Protein AF-A0A6V8KXW1-F1 (afdb_monomer_lite)

Radius of gyration: 21.78 Å; chains: 1; bounding box: 67×33×46 Å

Organism: NCBI:txid1076125

Sequence (109 aa):
MRMVHRHTVRRGIRVLGRGVNAGHRGQQRGGRAAGYTVVAVLPLPDSDWFDDYYTPLGARLDVTDTSDPAMAEAVAASRAEIELRRRHGADYQYTGYVLRLDEDESLRR

InterPro domains:
  IPR029063 S-adenosyl-L-methionine-dependent methyltransferase superfamily [G3DSA:3.40.50.150] (24-103)

Foldseek 3Di:
DDDDDDDDPPPDDDDPDDDDPDPVVVVCVVLVVVQKDFPDKAWDDLCCCCVVPLVVVVVVLVPDDCPDVVNVVVSVVSVVVSVCCVVCVVVDTDMDTDIDHNDPPVPPD

Secondary structure (DSSP, 8-state):
---------------------SSHHHHHHHHHHTTEEEEEEEEPPHHHIIIIIIHHHHHHHTT----SHHHHHHHHHHHHHHHHHHHHTTT---EEEEEEE---GGG--

Structure (mmCIF, N/CA/C/O backbone):
data_AF-A0A6V8KXW1-F1
#
_entry.id   AF-A0A6V8KXW1-F1
#
loop_
_atom_site.group_PDB
_atom_site.id
_atom_site.type_symbol
_atom_site.label_atom_id
_atom_site.label_alt_id
_atom_site.label_comp_id
_atom_site.label_asym_id
_atom_site.label_entity_id
_atom_site.label_seq_id
_atom_site.pdbx_PDB_ins_code
_atom_site.Cartn_x
_atom_site.Cartn_y
_atom_site.Cartn_z
_atom_site.occupancy
_atom_site.B_iso_or_equiv
_atom_site.auth_seq_id
_atom_site.auth_comp_id
_atom_site.auth_asym_id
_atom_site.auth_atom_id
_atom_site.pdbx_PDB_model_num
ATOM 1 N N . MET A 1 1 ? -55.329 -14.865 10.442 1.00 40.81 1 MET A N 1
ATOM 2 C CA . MET A 1 1 ? -54.163 -15.590 10.993 1.00 40.81 1 MET A CA 1
ATOM 3 C C . MET A 1 1 ? -53.310 -16.115 9.841 1.00 40.81 1 MET A C 1
ATOM 5 O O . MET A 1 1 ? -53.693 -17.096 9.224 1.00 40.81 1 MET A O 1
ATOM 9 N N . ARG A 1 2 ? -52.205 -15.441 9.494 1.00 31.66 2 ARG A N 1
ATOM 10 C CA . ARG A 1 2 ? -51.076 -16.037 8.756 1.00 31.66 2 ARG A CA 1
ATOM 11 C C . ARG A 1 2 ? -49.833 -15.171 8.962 1.00 31.66 2 ARG A C 1
ATOM 13 O O . ARG A 1 2 ? -49.888 -13.956 8.822 1.00 31.66 2 ARG A O 1
ATOM 20 N N . MET A 1 3 ? -48.782 -15.836 9.428 1.00 29.20 3 MET A N 1
ATOM 21 C CA . MET A 1 3 ? -47.568 -15.283 10.018 1.00 29.20 3 MET A CA 1
ATOM 22 C C . MET A 1 3 ? -46.684 -14.550 9.012 1.00 29.20 3 MET A C 1
ATOM 24 O O . MET A 1 3 ? -46.426 -15.034 7.914 1.00 29.20 3 MET A O 1
ATOM 28 N N . VAL A 1 4 ? -46.144 -13.426 9.474 1.00 38.03 4 VAL A N 1
ATOM 29 C CA . VAL A 1 4 ? -45.029 -12.692 8.882 1.00 38.03 4 VAL A CA 1
ATOM 30 C C . VAL A 1 4 ? -43.747 -13.490 9.143 1.00 38.03 4 VAL A C 1
ATOM 32 O O . VAL A 1 4 ? -43.404 -13.709 10.301 1.00 38.03 4 VAL A O 1
ATOM 35 N N . HIS A 1 5 ? -43.024 -13.917 8.107 1.00 30.39 5 HIS A N 1
ATOM 36 C CA . HIS A 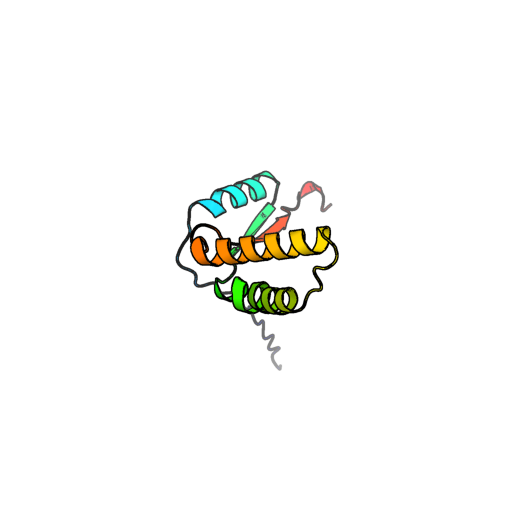1 5 ? -41.641 -14.386 8.257 1.00 30.39 5 HIS A CA 1
ATOM 37 C C . HIS A 1 5 ? -40.698 -13.321 7.697 1.00 30.39 5 HIS A C 1
ATOM 39 O O . HIS A 1 5 ? -40.434 -13.250 6.500 1.00 30.39 5 HIS A O 1
ATOM 45 N N . ARG A 1 6 ? -40.210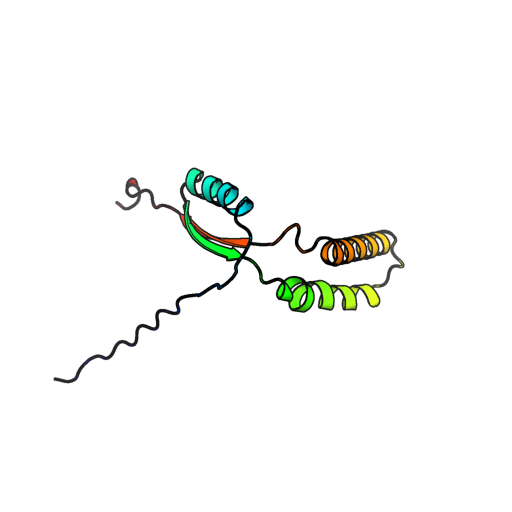 -12.457 8.594 1.00 34.47 6 ARG A N 1
ATOM 46 C CA . ARG A 1 6 ? -39.037 -11.616 8.342 1.00 34.47 6 ARG A CA 1
ATOM 47 C C . ARG A 1 6 ? -37.800 -12.510 8.408 1.00 34.47 6 ARG A C 1
ATOM 49 O O . ARG A 1 6 ? -37.422 -12.949 9.490 1.00 34.47 6 ARG A O 1
ATOM 56 N N . HIS A 1 7 ? -37.148 -12.753 7.276 1.00 27.72 7 HIS A N 1
ATOM 57 C CA . HIS A 1 7 ? -35.796 -13.304 7.268 1.00 27.72 7 HIS A CA 1
ATOM 58 C C . HIS A 1 7 ? -34.781 -12.168 7.403 1.00 27.72 7 HIS A C 1
ATOM 60 O O . HIS A 1 7 ? -34.382 -11.534 6.432 1.00 27.72 7 HIS A O 1
ATOM 66 N N . THR A 1 8 ? -34.366 -11.906 8.640 1.00 32.31 8 THR A N 1
ATOM 67 C CA . THR A 1 8 ? -33.228 -11.037 8.938 1.00 32.31 8 THR A CA 1
ATOM 68 C C . THR A 1 8 ? -31.944 -11.836 8.721 1.00 32.31 8 THR A C 1
ATOM 70 O O . THR A 1 8 ? -31.545 -12.622 9.578 1.00 32.31 8 THR A O 1
ATOM 73 N N . VAL A 1 9 ? -31.277 -11.656 7.580 1.00 36.56 9 VAL A N 1
ATOM 74 C CA . VAL A 1 9 ? -29.941 -12.231 7.362 1.00 36.56 9 VAL A CA 1
ATOM 75 C C . VAL A 1 9 ? -28.908 -11.310 8.017 1.00 36.56 9 VAL A C 1
ATOM 77 O O . VAL A 1 9 ? -28.438 -10.349 7.415 1.00 36.56 9 VAL A O 1
ATOM 80 N N . ARG A 1 10 ? -28.533 -11.594 9.271 1.00 41.91 10 ARG A N 1
ATOM 81 C CA . ARG A 1 10 ? -27.307 -11.045 9.874 1.00 41.91 10 ARG A CA 1
ATOM 82 C C . ARG A 1 10 ? -26.107 -11.758 9.244 1.00 41.91 10 ARG A C 1
ATOM 84 O O . ARG A 1 10 ? -25.712 -12.826 9.705 1.00 41.91 10 ARG A O 1
ATOM 91 N N . ARG A 1 11 ? -25.521 -11.185 8.188 1.00 40.25 11 ARG A N 1
ATOM 92 C CA . ARG A 1 11 ? -24.198 -11.612 7.704 1.00 40.25 11 ARG A CA 1
ATOM 93 C C . ARG A 1 11 ? -23.141 -11.125 8.692 1.00 40.25 11 ARG A C 1
ATOM 95 O 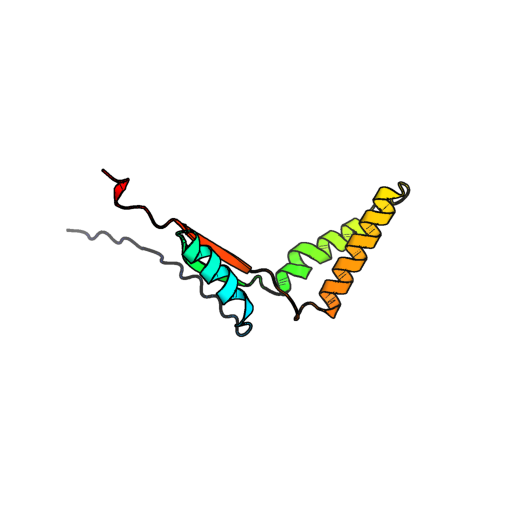O . ARG A 1 11 ? -22.699 -9.983 8.635 1.00 40.25 11 ARG A O 1
ATOM 102 N N . GLY A 1 12 ? -22.781 -11.992 9.635 1.00 34.12 12 GLY A N 1
ATOM 103 C CA . GLY A 1 12 ? -21.584 -11.821 10.447 1.00 34.12 12 GLY A CA 1
ATOM 104 C C . GLY A 1 12 ? -20.356 -11.986 9.560 1.00 34.12 12 GLY A C 1
ATOM 105 O O . GLY A 1 12 ? -20.122 -13.067 9.025 1.00 34.12 12 GLY A O 1
ATOM 106 N N . ILE A 1 13 ? -19.587 -10.915 9.389 1.00 43.06 13 ILE A N 1
ATOM 107 C CA . ILE A 1 13 ? -18.249 -10.989 8.809 1.00 43.06 13 ILE A CA 1
ATOM 108 C C . ILE A 1 13 ? -17.378 -11.722 9.833 1.00 43.06 13 ILE A C 1
ATOM 110 O O . ILE A 1 13 ? -17.085 -11.199 10.906 1.00 43.06 13 ILE A O 1
ATOM 114 N N . ARG A 1 14 ? -17.008 -12.968 9.530 1.00 35.19 14 ARG A N 1
ATOM 115 C CA . ARG A 1 14 ? -16.048 -13.741 10.320 1.00 35.19 14 ARG A CA 1
ATOM 116 C C . ARG A 1 14 ? -14.685 -13.613 9.644 1.00 35.19 14 ARG A C 1
ATOM 118 O O . ARG A 1 14 ? -14.388 -14.366 8.725 1.00 35.19 14 ARG A O 1
ATOM 125 N N . VAL A 1 15 ? -13.865 -12.670 10.105 1.00 43.91 15 VAL A N 1
ATOM 126 C CA . VAL A 1 15 ? -12.440 -12.627 9.744 1.00 43.91 15 VAL A CA 1
ATOM 127 C C . VAL A 1 15 ? -11.698 -13.597 10.660 1.00 43.91 15 VAL A C 1
ATOM 129 O O . VAL A 1 15 ? -11.522 -13.338 11.848 1.00 43.91 15 VAL A O 1
ATOM 132 N N . LEU A 1 16 ? -11.314 -14.755 10.123 1.00 38.19 16 LEU A N 1
ATOM 133 C CA . LEU A 1 16 ? -10.384 -15.678 10.771 1.00 38.19 16 LEU A CA 1
ATOM 134 C C . LEU A 1 16 ? -8.970 -15.331 10.295 1.00 38.19 16 LEU A C 1
ATOM 136 O O . LEU A 1 16 ? -8.534 -15.813 9.259 1.00 38.19 16 LEU A O 1
ATOM 140 N N . GLY A 1 17 ? -8.263 -14.494 11.054 1.00 38.16 17 GLY A N 1
ATOM 141 C CA . GLY A 1 17 ? -6.843 -14.206 10.846 1.00 38.16 17 GLY A CA 1
ATOM 142 C C . GLY A 1 17 ? -6.095 -14.272 12.175 1.00 38.16 17 GLY A C 1
ATOM 143 O O . GLY A 1 17 ? -6.326 -13.448 13.058 1.00 38.16 17 GLY A O 1
ATOM 144 N N . ARG A 1 18 ? -5.240 -15.287 12.355 1.00 43.53 18 ARG A N 1
ATOM 145 C CA . ARG A 1 18 ? -4.289 -15.381 13.478 1.00 43.53 18 ARG A CA 1
ATOM 146 C C . ARG A 1 18 ? -3.025 -14.582 13.127 1.00 43.53 18 ARG A C 1
ATOM 148 O O . ARG A 1 18 ? -2.408 -14.869 12.112 1.00 43.53 18 ARG A O 1
ATOM 155 N N . GLY A 1 19 ? -2.625 -13.676 14.027 1.00 45.09 19 GLY A N 1
ATOM 156 C CA . GLY A 1 19 ? -1.438 -12.801 13.933 1.00 45.09 19 GLY A CA 1
ATOM 157 C C . GLY A 1 19 ? -1.806 -11.485 13.244 1.00 45.09 19 GLY A C 1
ATOM 158 O O . GLY A 1 19 ? -2.286 -11.511 12.128 1.00 45.09 19 GLY A O 1
ATOM 159 N N . VAL A 1 20 ? -1.735 -10.301 13.857 1.00 46.84 20 VAL A N 1
ATOM 160 C CA . VAL A 1 20 ? -0.582 -9.646 14.498 1.00 46.84 20 VAL A CA 1
ATOM 161 C C . VAL A 1 20 ? -1.131 -8.675 15.562 1.00 46.84 20 VAL A C 1
ATOM 163 O O . VAL A 1 20 ? -2.059 -7.930 15.286 1.00 46.84 20 VAL A O 1
ATOM 166 N N . ASN A 1 21 ? -0.645 -8.687 16.810 1.00 51.03 21 ASN A N 1
ATOM 167 C CA . ASN A 1 21 ? -1.427 -8.120 17.933 1.00 51.03 21 ASN A CA 1
ATOM 168 C C . ASN A 1 21 ? -0.944 -6.761 18.496 1.00 51.03 21 ASN A C 1
ATOM 170 O O . ASN A 1 21 ? -1.640 -6.176 19.321 1.00 51.03 21 ASN A O 1
ATOM 174 N N . ALA A 1 22 ? 0.213 -6.214 18.097 1.00 54.06 22 ALA A N 1
ATOM 175 C CA . ALA A 1 22 ? 0.749 -4.997 18.734 1.00 54.06 22 ALA A CA 1
ATOM 176 C C . ALA A 1 22 ? 0.323 -3.677 18.065 1.00 54.06 22 ALA A C 1
ATOM 178 O O . ALA A 1 22 ? -0.059 -2.749 18.779 1.00 54.06 22 ALA A O 1
ATOM 179 N N . GLY A 1 23 ? 0.342 -3.615 16.727 1.00 66.81 23 GLY A N 1
ATOM 180 C CA . GLY A 1 23 ? 0.077 -2.395 15.955 1.00 66.81 23 GLY A CA 1
ATOM 181 C C . GLY A 1 23 ? -1.324 -1.842 16.195 1.00 66.81 23 GLY A C 1
ATOM 182 O O . GLY A 1 23 ? -1.454 -0.761 16.760 1.00 66.81 23 GLY A O 1
ATOM 183 N N . HIS A 1 24 ? -2.363 -2.633 15.901 1.00 82.62 24 HIS A N 1
ATOM 184 C CA . HIS A 1 24 ? -3.764 -2.182 15.881 1.00 82.62 24 HIS A CA 1
ATOM 185 C C . HIS A 1 24 ? -4.242 -1.489 17.160 1.00 82.62 24 HIS A C 1
ATOM 187 O O . HIS A 1 24 ? -5.138 -0.651 17.118 1.00 82.62 24 HIS A O 1
ATOM 193 N N . ARG A 1 25 ? -3.672 -1.829 18.322 1.00 85.88 25 ARG A N 1
ATOM 194 C CA . ARG A 1 25 ? -4.070 -1.218 19.596 1.00 85.88 25 ARG A CA 1
ATOM 195 C C . ARG A 1 25 ? -3.779 0.280 19.627 1.00 85.88 25 ARG A C 1
ATOM 197 O O . ARG A 1 25 ? -4.550 1.014 20.238 1.00 85.88 25 ARG A O 1
ATOM 204 N N . GLY A 1 26 ? -2.707 0.730 18.974 1.00 89.19 26 GLY A N 1
ATOM 205 C CA . GLY A 1 26 ? -2.374 2.148 18.855 1.00 89.19 26 GLY A CA 1
ATOM 206 C C . GLY A 1 26 ? -3.413 2.902 18.027 1.00 89.19 26 GLY A C 1
ATOM 207 O O . GLY A 1 26 ? -4.003 3.863 18.518 1.00 89.19 26 GLY A O 1
ATOM 208 N N . GLN A 1 27 ? -3.719 2.417 16.818 1.00 89.81 27 GLN A N 1
ATOM 209 C CA . GLN A 1 27 ? -4.719 3.051 15.948 1.00 89.81 27 GLN A CA 1
ATOM 210 C C . GLN A 1 27 ? -6.118 3.024 16.572 1.00 89.81 27 GLN A C 1
ATOM 212 O O . GLN A 1 27 ? -6.832 4.022 16.525 1.00 89.81 27 GLN A O 1
ATOM 217 N N . GLN A 1 28 ? -6.494 1.928 17.238 1.00 93.44 28 GLN A N 1
ATOM 218 C CA . GLN A 1 28 ? -7.768 1.856 17.956 1.00 93.44 28 GLN A CA 1
ATOM 219 C C . GLN A 1 28 ? -7.856 2.862 19.106 1.00 93.44 28 GLN A C 1
ATOM 221 O O . GLN A 1 28 ? -8.912 3.455 19.316 1.00 93.44 28 GLN A O 1
ATOM 226 N N . ARG A 1 29 ? -6.767 3.065 19.859 1.00 94.38 29 ARG A N 1
ATOM 227 C CA . ARG A 1 29 ? -6.714 4.095 20.907 1.00 94.38 29 ARG A CA 1
ATOM 228 C C . ARG A 1 29 ? -6.847 5.492 20.316 1.00 94.38 29 ARG A C 1
ATOM 230 O O . ARG A 1 29 ? -7.600 6.280 20.872 1.00 94.38 29 ARG A O 1
ATOM 237 N N . GLY A 1 30 ? -6.182 5.766 19.193 1.00 93.94 30 GLY A N 1
ATOM 238 C CA . GLY A 1 30 ? -6.318 7.030 18.468 1.00 93.94 30 GLY A CA 1
ATOM 239 C C . GLY A 1 30 ? -7.759 7.298 18.030 1.00 93.94 30 GLY A C 1
ATOM 240 O O . GLY A 1 30 ? -8.295 8.359 18.329 1.00 93.94 30 GLY A O 1
ATOM 241 N N . GLY A 1 31 ? -8.422 6.308 17.421 1.00 92.25 31 GLY A N 1
ATOM 242 C CA . GLY A 1 31 ? -9.832 6.421 17.029 1.00 92.25 31 GLY A CA 1
ATOM 243 C C . GLY A 1 31 ? -10.761 6.686 18.218 1.00 92.25 31 GLY A C 1
ATOM 244 O O . GLY A 1 31 ? -11.582 7.595 18.167 1.00 92.25 31 GLY A O 1
ATOM 245 N N . ARG A 1 32 ? -10.578 5.961 19.329 1.00 94.38 32 ARG A N 1
ATOM 246 C CA . ARG A 1 32 ? -11.358 6.185 20.560 1.00 94.38 32 ARG A CA 1
ATOM 247 C C . ARG A 1 32 ? -11.112 7.564 21.167 1.00 94.38 32 ARG A C 1
ATOM 249 O O . ARG A 1 32 ? -12.058 8.226 21.567 1.00 94.38 32 ARG A O 1
ATOM 256 N N . ALA A 1 33 ? -9.857 8.009 21.215 1.00 95.06 33 ALA A N 1
ATOM 257 C CA . ALA A 1 33 ? -9.509 9.343 21.700 1.00 95.06 33 ALA A CA 1
ATOM 258 C C . ALA A 1 33 ? -10.102 10.458 20.821 1.00 95.06 33 ALA A C 1
ATOM 260 O O . ALA A 1 33 ? -10.365 11.547 21.315 1.00 95.06 33 ALA A O 1
ATOM 261 N N . ALA A 1 34 ? -10.348 10.172 19.541 1.00 95.12 34 ALA A N 1
ATOM 262 C CA . ALA A 1 34 ? -11.006 11.073 18.605 1.00 95.12 34 ALA A CA 1
ATOM 263 C C . ALA A 1 34 ? -12.550 11.003 18.640 1.00 95.12 34 ALA A C 1
ATOM 265 O O . ALA A 1 34 ? -13.190 11.587 17.771 1.00 95.12 34 ALA A O 1
ATOM 266 N N . GLY A 1 35 ? -13.155 10.299 19.609 1.00 95.25 35 GLY A N 1
ATOM 267 C CA . GLY A 1 35 ? -14.614 10.218 19.758 1.00 95.25 35 GLY A CA 1
ATOM 268 C C . GLY A 1 35 ? -15.288 9.184 18.854 1.00 95.25 35 GLY A C 1
ATOM 269 O O . GLY A 1 35 ? -16.442 9.361 18.472 1.00 95.25 35 GLY A O 1
ATOM 270 N N . TYR A 1 36 ? -14.575 8.122 18.468 1.00 96.06 36 TYR A N 1
ATOM 271 C CA . TYR A 1 36 ? -15.147 7.025 17.689 1.00 96.06 36 TYR A CA 1
ATOM 272 C C . TYR A 1 36 ? -15.194 5.712 18.471 1.00 96.06 36 TYR A C 1
ATOM 274 O O . TYR A 1 36 ? -14.186 5.228 19.001 1.00 96.06 36 TYR A O 1
ATOM 282 N N . THR A 1 37 ? -16.320 5.015 18.358 1.00 95.31 37 THR A N 1
ATOM 283 C CA . THR A 1 37 ? -16.381 3.574 18.583 1.00 95.31 37 THR A CA 1
ATOM 284 C C . THR A 1 37 ? -15.703 2.846 17.417 1.00 95.31 37 THR A C 1
ATOM 286 O O . THR A 1 37 ? -16.114 2.962 16.259 1.00 95.31 37 THR A O 1
ATOM 289 N N . VAL A 1 38 ? -14.702 2.010 17.716 1.00 95.38 38 VAL A N 1
ATOM 290 C CA . VAL A 1 38 ? -14.143 1.050 16.747 1.00 95.38 38 VAL A CA 1
ATOM 291 C C . VAL A 1 38 ? -15.081 -0.153 16.650 1.00 95.38 38 VAL A C 1
ATOM 293 O O . VAL A 1 38 ? -15.136 -0.974 17.564 1.00 95.38 38 VAL A O 1
ATOM 296 N N . VAL A 1 39 ? -15.817 -0.257 15.545 1.00 96.38 39 VAL A N 1
ATOM 297 C CA . VAL A 1 39 ? -16.820 -1.306 15.306 1.00 96.38 39 VAL A CA 1
ATOM 298 C C . VAL A 1 39 ? -16.175 -2.590 14.790 1.00 96.38 39 VAL A C 1
ATOM 300 O O . VAL A 1 39 ? -16.573 -3.683 15.188 1.00 96.38 39 VAL A O 1
ATOM 303 N N . ALA A 1 40 ? -15.177 -2.472 13.911 1.00 94.88 40 ALA A N 1
ATOM 304 C CA . ALA A 1 40 ? -14.445 -3.617 13.381 1.00 94.88 40 ALA A CA 1
ATOM 305 C C . ALA A 1 40 ? -13.010 -3.247 12.993 1.00 94.88 40 ALA A C 1
ATOM 307 O O . ALA A 1 40 ? -12.715 -2.102 12.647 1.00 94.88 40 ALA A O 1
ATOM 308 N N . VAL A 1 41 ? -12.142 -4.258 13.017 1.00 95.31 41 VAL A N 1
ATOM 309 C CA . VAL A 1 41 ? -10.766 -4.209 12.516 1.00 95.31 41 VAL A CA 1
ATOM 310 C C . VAL A 1 41 ? -10.614 -5.341 11.514 1.00 95.31 41 VAL A C 1
ATOM 312 O O . VAL A 1 41 ? -10.870 -6.497 11.849 1.00 95.31 41 VAL A O 1
ATOM 315 N N . LEU A 1 42 ? -10.244 -4.996 10.288 1.00 94.69 42 LEU A N 1
ATOM 316 C CA . LEU A 1 42 ? -10.230 -5.898 9.144 1.00 94.69 42 LEU A CA 1
ATOM 317 C C . LEU A 1 42 ? -8.827 -5.873 8.520 1.00 94.69 42 LEU A C 1
ATOM 319 O O . LEU A 1 42 ? -8.547 -4.995 7.701 1.00 94.69 42 LEU A O 1
ATOM 323 N N . PRO A 1 43 ? -7.920 -6.776 8.933 1.00 92.81 43 PRO A N 1
ATOM 324 C CA . PRO A 1 43 ? -6.663 -7.001 8.228 1.00 92.81 43 PRO A CA 1
ATOM 325 C C . PRO A 1 43 ? -6.920 -7.281 6.747 1.00 92.81 43 PRO A C 1
ATOM 327 O O . PRO A 1 43 ? -7.810 -8.072 6.426 1.00 92.81 43 PRO A O 1
ATOM 330 N N . LEU A 1 44 ? -6.154 -6.639 5.865 1.00 93.88 44 LEU A N 1
ATOM 331 C CA . LEU A 1 44 ? -6.182 -6.972 4.445 1.00 93.88 44 LEU A CA 1
ATOM 332 C C . LEU A 1 44 ? -5.545 -8.361 4.266 1.00 93.88 44 LEU A C 1
ATOM 334 O O . LEU A 1 44 ? -4.438 -8.568 4.778 1.00 93.88 44 LEU A O 1
ATOM 338 N N . PRO A 1 45 ? -6.208 -9.308 3.583 1.00 93.25 45 PRO A N 1
ATOM 339 C CA . PRO A 1 45 ? -5.596 -10.581 3.228 1.00 93.25 45 PRO A CA 1
ATOM 340 C C . PRO A 1 45 ? -4.272 -10.394 2.475 1.00 93.25 45 PRO A C 1
ATOM 342 O O . PRO A 1 45 ? -4.101 -9.452 1.703 1.00 93.25 45 PRO A O 1
ATOM 345 N N . ASP A 1 46 ? -3.324 -11.306 2.694 1.00 91.56 46 ASP A N 1
ATOM 346 C CA . ASP A 1 46 ? -2.023 -11.261 2.015 1.00 91.56 46 ASP A CA 1
ATOM 347 C C . ASP A 1 46 ? -2.164 -11.405 0.488 1.00 91.56 46 ASP A C 1
ATOM 349 O O . ASP A 1 46 ? -1.469 -10.707 -0.249 1.00 91.56 46 ASP A O 1
ATOM 353 N N . SER A 1 47 ? -3.123 -12.224 0.033 1.00 93.81 47 SER A N 1
ATOM 354 C CA . SER A 1 47 ? -3.456 -12.455 -1.381 1.00 93.81 47 SER A CA 1
ATOM 355 C C . SER A 1 47 ? -3.734 -11.164 -2.142 1.00 93.81 47 SER A C 1
ATOM 357 O O . SER A 1 47 ? -3.180 -10.959 -3.219 1.00 93.81 47 SER A O 1
ATOM 359 N N . ASP A 1 48 ? -4.516 -10.257 -1.554 1.00 96.06 48 ASP A N 1
ATOM 360 C CA . ASP A 1 48 ? -5.010 -9.047 -2.218 1.00 96.06 48 ASP A CA 1
ATOM 361 C C . ASP A 1 48 ? -3.853 -8.132 -2.661 1.00 96.06 48 ASP A C 1
ATOM 363 O O . ASP A 1 48 ? -3.962 -7.378 -3.628 1.00 96.06 48 ASP A O 1
ATOM 367 N N . TRP A 1 49 ? -2.694 -8.224 -1.998 1.00 97.00 49 TRP A N 1
ATOM 368 C CA . TRP A 1 49 ? -1.509 -7.468 -2.395 1.00 97.00 49 TRP A CA 1
ATOM 369 C C . TRP A 1 49 ? -0.974 -7.868 -3.762 1.00 97.00 49 TRP A C 1
ATOM 371 O O . TRP A 1 49 ? -0.526 -6.995 -4.500 1.00 97.00 49 TRP A O 1
ATOM 381 N N . PHE A 1 50 ? -0.970 -9.158 -4.098 1.00 97.19 50 PHE A N 1
ATOM 382 C CA . PHE A 1 50 ? -0.459 -9.619 -5.388 1.00 97.19 50 PHE A CA 1
ATOM 383 C C . PHE A 1 50 ? -1.577 -9.871 -6.381 1.00 97.19 50 PHE A C 1
ATOM 385 O O . PHE A 1 50 ? -1.439 -9.426 -7.517 1.00 97.19 50 PHE A O 1
ATOM 392 N N . ASP A 1 51 ? -2.660 -10.522 -5.975 1.00 97.69 51 ASP A N 1
ATOM 393 C CA . ASP A 1 51 ? -3.748 -10.891 -6.879 1.00 97.69 51 ASP A CA 1
ATOM 394 C C . ASP A 1 51 ? -4.426 -9.639 -7.452 1.00 97.69 51 ASP A C 1
ATOM 396 O O . ASP A 1 51 ? -4.578 -9.518 -8.670 1.00 97.69 51 ASP A O 1
ATOM 4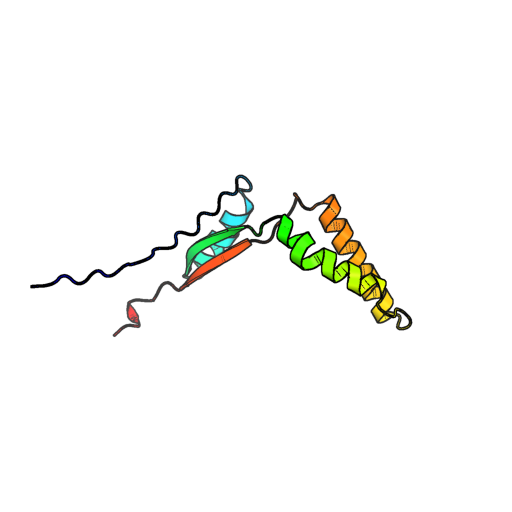00 N N . ASP A 1 52 ? -4.728 -8.660 -6.593 1.00 97.06 52 ASP A N 1
ATOM 401 C CA . ASP A 1 52 ? -5.533 -7.499 -6.981 1.00 97.06 52 ASP A CA 1
ATOM 402 C C . ASP A 1 52 ? -4.709 -6.230 -7.246 1.00 97.06 52 ASP A C 1
ATOM 404 O O . ASP A 1 52 ? -5.150 -5.359 -8.002 1.00 97.06 52 ASP A O 1
ATOM 408 N N . TYR A 1 53 ? -3.509 -6.102 -6.661 1.00 97.31 53 TYR A N 1
ATOM 409 C CA . TYR A 1 53 ? -2.711 -4.872 -6.758 1.00 97.31 53 TYR A CA 1
ATOM 410 C C . TYR A 1 53 ? -1.403 -5.025 -7.545 1.00 97.31 53 TYR A C 1
ATOM 412 O O . TYR A 1 53 ? -1.286 -4.515 -8.665 1.00 97.31 53 TYR A O 1
ATOM 420 N N . TYR A 1 54 ? -0.404 -5.719 -6.997 1.00 98.31 54 TYR A N 1
ATOM 421 C CA . TYR A 1 54 ? 0.948 -5.710 -7.556 1.00 98.31 54 TYR A CA 1
A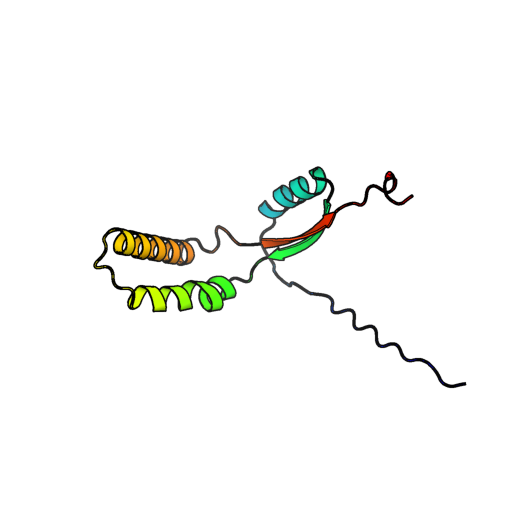TOM 422 C C . TYR A 1 54 ? 1.116 -6.548 -8.821 1.00 98.31 54 TYR A C 1
ATOM 424 O O . TYR A 1 54 ? 1.933 -6.169 -9.660 1.00 98.31 54 TYR A O 1
ATOM 432 N N . THR A 1 55 ? 0.366 -7.639 -9.014 1.00 98.06 55 THR A N 1
ATOM 433 C CA . THR A 1 55 ? 0.442 -8.401 -10.275 1.00 98.06 55 THR A CA 1
ATOM 434 C C . THR A 1 55 ? -0.138 -7.595 -11.441 1.00 98.06 55 THR A C 1
ATOM 436 O O . THR A 1 55 ? 0.575 -7.414 -12.433 1.00 98.06 55 THR A O 1
ATOM 439 N N . PRO A 1 56 ? -1.353 -7.008 -11.339 1.00 98.44 56 PRO A N 1
ATOM 440 C CA . PRO A 1 56 ? -1.860 -6.115 -12.381 1.00 98.44 56 PRO A CA 1
ATOM 441 C C . PRO A 1 56 ? -0.982 -4.880 -12.608 1.00 98.44 56 PRO A C 1
ATOM 443 O O . PRO A 1 56 ? -0.811 -4.454 -13.750 1.00 98.44 56 PRO A O 1
ATOM 446 N N . LEU A 1 57 ? -0.419 -4.290 -11.546 1.00 98.38 57 LEU A N 1
ATOM 447 C CA . LEU A 1 57 ? 0.507 -3.164 -11.678 1.00 98.38 57 LEU A CA 1
ATOM 448 C C . LEU A 1 57 ? 1.787 -3.578 -12.410 1.00 98.38 57 LEU A C 1
ATOM 450 O O . LEU A 1 57 ? 2.168 -2.907 -13.363 1.00 98.38 57 LEU A O 1
ATOM 454 N N 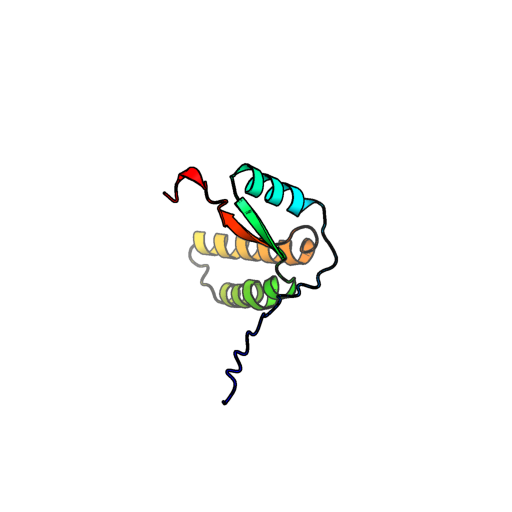. GLY A 1 58 ? 2.410 -4.695 -12.028 1.00 98.62 58 GLY A N 1
ATOM 455 C CA . GLY A 1 58 ? 3.622 -5.213 -12.667 1.00 98.62 58 GLY A CA 1
ATOM 456 C C . GLY A 1 58 ? 3.453 -5.407 -14.173 1.00 98.62 58 GLY A C 1
ATOM 457 O O . GLY A 1 58 ? 4.269 -4.910 -14.942 1.00 98.62 58 GLY A O 1
ATOM 458 N N . ALA A 1 59 ? 2.334 -6.005 -14.593 1.00 98.62 59 ALA A N 1
ATOM 459 C CA . ALA A 1 59 ? 2.020 -6.179 -16.010 1.00 98.62 59 ALA A CA 1
ATOM 460 C C . ALA A 1 59 ? 1.907 -4.843 -16.771 1.00 98.62 59 ALA A C 1
ATOM 462 O O . ALA A 1 59 ? 2.306 -4.758 -17.930 1.00 98.62 59 ALA A O 1
ATOM 463 N N . ARG A 1 60 ? 1.393 -3.781 -16.131 1.00 98.50 60 ARG A N 1
ATOM 464 C CA . ARG A 1 60 ? 1.366 -2.434 -16.730 1.00 98.50 60 ARG A CA 1
ATOM 465 C C . ARG A 1 60 ? 2.770 -1.845 -16.830 1.00 98.50 60 ARG A C 1
ATOM 467 O O . ARG A 1 60 ? 3.119 -1.317 -17.876 1.00 98.50 60 ARG A O 1
ATOM 474 N N . LEU A 1 61 ? 3.583 -1.984 -15.781 1.00 98.50 61 LEU A N 1
ATOM 475 C CA . LEU A 1 61 ? 4.968 -1.498 -15.760 1.00 98.50 61 LEU A CA 1
ATOM 476 C C . LEU A 1 61 ? 5.853 -2.159 -16.825 1.00 98.50 61 LEU A C 1
ATOM 478 O O . LEU A 1 61 ? 6.842 -1.561 -17.240 1.00 98.50 61 LEU A O 1
ATOM 482 N N . ASP A 1 62 ? 5.543 -3.389 -17.239 1.00 98.44 62 ASP A N 1
ATOM 483 C CA . ASP A 1 62 ? 6.283 -4.105 -18.287 1.00 98.44 62 ASP A CA 1
ATOM 484 C C . ASP A 1 62 ? 6.064 -3.510 -19.687 1.00 98.44 62 ASP A C 1
ATOM 486 O O . ASP A 1 62 ? 6.900 -3.707 -20.566 1.00 98.44 62 ASP A O 1
ATOM 490 N N . VAL A 1 63 ? 4.970 -2.770 -19.896 1.00 98.31 63 VAL A N 1
ATOM 491 C CA . VAL A 1 63 ? 4.610 -2.176 -21.197 1.00 98.31 63 VAL A CA 1
ATOM 492 C C . VAL A 1 63 ? 4.618 -0.645 -21.199 1.00 98.31 63 VAL A C 1
ATOM 494 O O . VAL A 1 63 ? 4.336 -0.035 -22.229 1.00 98.31 63 VAL A O 1
ATOM 497 N N . THR A 1 64 ? 4.917 -0.013 -20.063 1.00 98.31 64 THR A N 1
ATOM 498 C CA . THR A 1 64 ? 5.006 1.446 -19.948 1.00 98.31 64 THR A CA 1
ATOM 499 C C . THR A 1 64 ? 6.182 1.984 -20.765 1.00 98.31 64 THR A C 1
ATOM 501 O O . THR A 1 64 ? 7.309 1.516 -20.612 1.00 98.31 64 THR A O 1
ATOM 504 N N . ASP A 1 65 ? 5.938 3.010 -21.586 1.00 98.06 65 ASP A N 1
ATOM 505 C CA . ASP A 1 65 ? 7.005 3.755 -22.260 1.00 98.06 65 ASP A CA 1
ATOM 506 C C . ASP A 1 65 ? 7.812 4.574 -21.244 1.00 98.06 65 ASP A C 1
ATOM 508 O O . ASP A 1 65 ? 7.274 5.442 -20.560 1.00 98.06 65 ASP A O 1
ATOM 512 N N . THR A 1 66 ? 9.112 4.302 -21.153 1.00 98.25 66 THR A N 1
ATOM 513 C CA . THR A 1 66 ? 10.051 4.980 -20.249 1.00 98.25 66 THR A CA 1
ATOM 514 C C . THR A 1 66 ? 10.965 5.965 -20.980 1.00 98.25 66 THR A C 1
ATOM 516 O O . THR A 1 66 ? 12.063 6.249 -20.504 1.00 98.25 66 THR A O 1
ATOM 519 N N . SER A 1 67 ? 10.564 6.447 -22.161 1.00 98.19 67 SER A N 1
ATOM 520 C CA . SER A 1 67 ? 11.304 7.469 -22.913 1.00 98.19 67 SER A CA 1
ATOM 521 C C . SER A 1 67 ? 11.375 8.813 -22.174 1.00 98.19 67 SER A C 1
ATOM 523 O O . SER A 1 67 ? 12.383 9.515 -22.269 1.00 98.19 67 SER A O 1
ATOM 525 N N . ASP A 1 68 ? 10.343 9.141 -21.393 1.00 98.06 68 ASP A N 1
ATOM 526 C CA . ASP A 1 68 ? 10.357 10.247 -20.435 1.00 98.06 68 ASP A CA 1
ATOM 527 C C . ASP A 1 68 ? 11.126 9.833 -19.159 1.00 98.06 68 ASP A C 1
ATOM 529 O O . ASP A 1 68 ? 10.742 8.849 -18.510 1.00 98.06 68 ASP A O 1
ATOM 533 N N . PRO A 1 69 ? 12.178 10.571 -18.747 1.00 98.12 69 PRO A N 1
ATOM 534 C CA . PRO A 1 69 ? 12.933 10.281 -17.528 1.00 98.12 69 PRO A CA 1
ATOM 535 C C . PRO A 1 69 ? 12.076 10.196 -16.259 1.00 98.12 69 PRO A C 1
ATOM 537 O O . PRO A 1 69 ? 12.308 9.320 -15.428 1.00 98.12 69 PRO A O 1
ATOM 540 N N . ALA A 1 70 ? 11.053 11.044 -16.118 1.00 98.31 70 ALA A N 1
ATOM 541 C CA . ALA A 1 70 ? 10.160 11.005 -14.962 1.00 98.31 70 ALA A CA 1
ATOM 542 C C . ALA A 1 70 ? 9.326 9.715 -14.944 1.00 98.31 70 ALA A C 1
ATOM 544 O O . ALA A 1 70 ? 9.057 9.151 -13.880 1.00 98.31 70 ALA A O 1
ATOM 545 N N . MET A 1 71 ? 8.952 9.203 -16.121 1.00 98.44 71 MET A N 1
ATOM 546 C CA . MET A 1 71 ? 8.266 7.916 -16.228 1.00 98.44 71 MET A CA 1
ATOM 547 C C . MET A 1 71 ? 9.206 6.749 -15.913 1.00 98.44 71 MET A C 1
ATOM 549 O O . MET A 1 71 ? 8.816 5.821 -15.203 1.00 98.44 71 MET A O 1
ATOM 553 N N . ALA A 1 72 ? 10.458 6.805 -16.378 1.00 98.62 72 ALA A N 1
ATOM 554 C CA . ALA A 1 72 ? 11.473 5.811 -16.036 1.00 98.62 72 ALA A CA 1
ATOM 555 C C . ALA A 1 72 ? 11.698 5.724 -14.514 1.00 98.62 72 ALA A C 1
ATOM 557 O O . ALA A 1 72 ? 11.734 4.626 -13.953 1.00 98.62 72 ALA A O 1
ATOM 558 N N . GLU A 1 73 ? 11.782 6.872 -13.836 1.00 98.69 73 GLU A N 1
ATOM 559 C CA . GLU A 1 73 ? 11.903 6.951 -12.377 1.00 98.69 73 GLU A CA 1
ATOM 560 C C . GLU A 1 73 ? 10.681 6.365 -11.662 1.00 98.69 73 GLU A C 1
ATOM 562 O O . GLU A 1 73 ? 10.835 5.558 -10.742 1.00 98.69 73 GLU A O 1
ATOM 567 N N . ALA A 1 74 ? 9.468 6.705 -12.110 1.00 98.50 74 ALA A N 1
ATOM 568 C CA . ALA A 1 74 ? 8.237 6.170 -11.535 1.00 98.50 74 ALA A CA 1
ATOM 569 C C . ALA A 1 74 ? 8.164 4.638 -11.661 1.00 98.50 74 ALA A C 1
ATOM 571 O O . ALA A 1 74 ? 7.873 3.947 -10.681 1.00 98.50 74 ALA A O 1
ATOM 572 N N . VAL A 1 75 ? 8.496 4.088 -12.836 1.00 98.81 75 VAL A N 1
ATOM 573 C CA . VAL A 1 75 ? 8.530 2.634 -13.059 1.00 98.81 75 VAL A CA 1
ATOM 574 C C . VAL A 1 75 ? 9.565 1.962 -12.158 1.00 98.81 75 VAL A C 1
ATOM 576 O O . VAL A 1 75 ? 9.270 0.932 -11.543 1.00 98.81 75 VAL A O 1
ATOM 579 N N . ALA A 1 76 ? 10.765 2.536 -12.041 1.00 98.75 76 ALA A N 1
ATOM 580 C CA . ALA A 1 76 ? 11.812 2.004 -11.175 1.00 98.75 76 ALA A CA 1
ATOM 581 C C . ALA A 1 76 ? 11.387 2.001 -9.696 1.00 98.75 76 ALA A C 1
ATOM 583 O O . ALA A 1 76 ? 11.556 0.987 -9.012 1.00 98.75 76 ALA A O 1
ATOM 584 N N . ALA A 1 77 ? 10.775 3.089 -9.220 1.00 98.69 77 ALA A N 1
ATOM 585 C CA . ALA A 1 77 ? 10.268 3.199 -7.855 1.00 98.69 77 ALA A CA 1
ATOM 586 C C . ALA A 1 77 ? 9.176 2.157 -7.562 1.00 98.69 77 ALA A C 1
ATOM 588 O O . ALA A 1 77 ? 9.256 1.451 -6.556 1.00 98.69 77 ALA A O 1
ATOM 589 N N . SER A 1 78 ? 8.206 1.979 -8.465 1.00 98.69 78 SER A N 1
ATOM 590 C CA . SER A 1 78 ? 7.162 0.961 -8.296 1.00 98.69 78 SER A CA 1
ATOM 591 C C . SER A 1 78 ? 7.728 -0.463 -8.285 1.00 98.69 78 SER A C 1
ATOM 593 O O . SER A 1 78 ? 7.276 -1.300 -7.504 1.00 98.69 78 SER A O 1
ATOM 595 N N . ARG A 1 79 ? 8.752 -0.765 -9.098 1.00 98.75 79 ARG A N 1
ATOM 596 C CA . ARG A 1 79 ? 9.420 -2.080 -9.050 1.00 98.75 79 ARG A CA 1
ATOM 597 C C . ARG A 1 79 ? 10.172 -2.298 -7.739 1.00 98.75 79 ARG A C 1
ATOM 599 O O . ARG A 1 79 ? 10.135 -3.407 -7.207 1.00 98.75 79 ARG A O 1
ATOM 606 N N . ALA A 1 80 ? 10.814 -1.259 -7.207 1.00 98.75 80 ALA A N 1
ATOM 607 C CA . ALA A 1 80 ? 11.467 -1.325 -5.904 1.00 98.75 80 ALA A CA 1
ATOM 608 C C . ALA A 1 80 ? 10.456 -1.593 -4.775 1.00 98.75 80 ALA A C 1
ATOM 610 O O . ALA A 1 80 ? 10.721 -2.415 -3.900 1.00 98.75 80 ALA A O 1
ATOM 611 N N . GLU A 1 81 ? 9.276 -0.970 -4.823 1.00 98.31 81 GLU A N 1
ATOM 612 C CA . GLU A 1 81 ? 8.190 -1.219 -3.868 1.00 98.31 81 GLU A CA 1
ATOM 613 C C . GLU A 1 81 ? 7.634 -2.650 -3.969 1.00 98.31 81 GLU A C 1
ATOM 615 O O . GLU A 1 81 ? 7.469 -3.323 -2.950 1.00 98.31 81 GLU A O 1
ATOM 620 N N . ILE A 1 82 ? 7.406 -3.161 -5.186 1.00 98.44 82 ILE A N 1
ATOM 621 C CA . ILE A 1 82 ? 6.977 -4.555 -5.400 1.00 98.44 82 ILE A CA 1
ATOM 622 C C . ILE A 1 82 ? 7.984 -5.527 -4.769 1.00 98.44 82 ILE A C 1
ATOM 624 O O . ILE A 1 82 ? 7.598 -6.497 -4.113 1.00 98.44 82 ILE A O 1
ATOM 628 N N . GLU A 1 83 ? 9.280 -5.272 -4.942 1.00 98.50 83 GLU A N 1
ATOM 629 C CA . GLU A 1 83 ? 10.324 -6.113 -4.363 1.00 98.50 83 GLU A CA 1
ATOM 630 C C . GLU A 1 83 ? 10.391 -5.999 -2.836 1.00 98.50 83 GLU A C 1
ATOM 632 O O . GLU A 1 83 ? 10.539 -7.012 -2.146 1.00 98.50 83 GLU A O 1
ATOM 637 N N . LEU A 1 84 ? 10.203 -4.793 -2.292 1.00 97.94 84 LEU A N 1
ATOM 638 C CA . LEU A 1 84 ? 10.049 -4.587 -0.854 1.00 97.94 84 LEU A CA 1
ATOM 639 C C . LEU A 1 84 ? 8.894 -5.440 -0.315 1.00 97.94 84 LEU A C 1
ATOM 641 O O . LEU A 1 84 ? 9.080 -6.155 0.670 1.00 97.94 84 LEU A O 1
ATOM 645 N N . ARG A 1 85 ? 7.739 -5.451 -0.996 1.00 97.00 85 ARG A N 1
ATOM 646 C CA . ARG A 1 85 ? 6.591 -6.273 -0.594 1.00 97.00 85 ARG A CA 1
ATOM 647 C C . ARG A 1 85 ? 6.889 -7.769 -0.622 1.00 97.00 85 ARG A C 1
ATOM 649 O O . ARG A 1 85 ? 6.402 -8.490 0.252 1.00 97.00 85 ARG A O 1
ATOM 656 N N . ARG A 1 86 ? 7.658 -8.249 -1.604 1.00 96.38 86 ARG A N 1
ATOM 657 C CA . ARG A 1 86 ? 8.060 -9.665 -1.683 1.00 96.38 86 ARG A CA 1
ATOM 658 C C . ARG A 1 86 ? 8.959 -10.069 -0.520 1.00 96.38 86 ARG A C 1
ATOM 660 O O . ARG A 1 86 ? 8.767 -11.140 0.044 1.00 96.38 86 ARG A O 1
ATOM 667 N N . ARG A 1 87 ? 9.925 -9.221 -0.160 1.00 97.69 87 ARG A N 1
ATOM 668 C CA . ARG A 1 87 ? 10.919 -9.527 0.884 1.00 97.69 87 ARG A CA 1
ATOM 669 C C . ARG A 1 87 ? 10.400 -9.312 2.301 1.00 97.69 87 ARG A C 1
ATOM 671 O O . ARG A 1 87 ? 10.715 -10.098 3.185 1.00 97.69 87 ARG A O 1
ATOM 678 N N . HIS A 1 88 ? 9.616 -8.257 2.499 1.00 95.94 88 HIS A N 1
ATOM 679 C CA . HIS A 1 88 ? 9.244 -7.733 3.818 1.00 95.94 88 HIS A CA 1
ATOM 680 C C . HIS A 1 88 ? 7.736 -7.742 4.061 1.00 95.94 88 HIS A C 1
ATOM 682 O O . HIS A 1 88 ? 7.228 -7.090 4.967 1.00 95.94 88 HIS A O 1
ATOM 688 N N . GLY A 1 89 ? 6.996 -8.504 3.259 1.00 92.88 89 GLY A N 1
ATOM 689 C CA . GLY A 1 89 ? 5.541 -8.566 3.311 1.00 92.88 89 GLY A CA 1
ATOM 690 C C . GLY A 1 89 ? 4.934 -8.983 4.648 1.00 92.88 89 GLY A C 1
ATOM 691 O O . GLY A 1 89 ? 3.790 -8.648 4.927 1.00 92.88 89 GLY A O 1
ATOM 692 N N . ALA A 1 90 ? 5.694 -9.699 5.476 1.00 90.25 90 ALA A N 1
ATOM 693 C CA . ALA A 1 90 ? 5.268 -10.102 6.813 1.00 90.25 90 ALA A CA 1
ATOM 694 C C . ALA A 1 90 ? 5.542 -9.031 7.887 1.00 90.25 90 ALA A C 1
ATOM 696 O O . ALA A 1 90 ? 4.998 -9.120 8.989 1.00 90.25 90 ALA A O 1
ATOM 697 N N . ASP A 1 91 ? 6.363 -8.024 7.575 1.00 93.06 91 ASP A N 1
ATOM 698 C CA . ASP A 1 91 ? 6.794 -6.995 8.527 1.00 93.06 91 ASP A CA 1
ATOM 699 C C . ASP A 1 91 ? 5.756 -5.866 8.660 1.00 93.06 91 ASP A C 1
ATOM 701 O O . ASP A 1 91 ? 5.727 -5.145 9.660 1.00 93.06 91 ASP A O 1
ATOM 705 N N . TYR A 1 92 ? 4.868 -5.718 7.671 1.00 91.19 92 TYR A N 1
ATOM 706 C CA . TYR A 1 92 ? 3.808 -4.713 7.642 1.00 91.19 92 TYR A CA 1
ATOM 707 C C . TYR A 1 92 ? 2.551 -5.231 6.938 1.00 91.19 92 TYR A C 1
ATOM 709 O O . TYR A 1 92 ? 2.593 -6.173 6.158 1.00 91.19 92 TYR A O 1
ATOM 717 N N . GLN A 1 93 ? 1.404 -4.607 7.211 1.00 90.38 93 GLN A N 1
ATOM 718 C CA . GLN A 1 93 ? 0.139 -4.962 6.566 1.00 90.38 93 GLN A CA 1
ATOM 719 C C . GLN A 1 93 ? -0.806 -3.765 6.486 1.00 90.38 93 GLN A C 1
ATOM 721 O O . GLN A 1 93 ? -0.699 -2.816 7.266 1.00 90.38 93 GLN A O 1
ATOM 726 N N . TYR A 1 94 ? -1.776 -3.846 5.578 1.00 94.38 94 TYR A N 1
ATOM 727 C CA . TYR A 1 94 ? -2.916 -2.938 5.555 1.00 94.38 94 TYR A CA 1
ATOM 728 C C . TYR A 1 94 ? -4.021 -3.438 6.480 1.00 94.38 94 TYR A C 1
ATOM 730 O O . TYR A 1 94 ? -4.202 -4.635 6.704 1.00 94.38 94 TYR A O 1
ATOM 738 N N . THR A 1 95 ? -4.760 -2.502 7.064 1.00 94.81 95 THR A N 1
ATOM 739 C CA . THR A 1 95 ? -5.874 -2.809 7.959 1.00 94.81 95 THR A CA 1
ATOM 740 C C . THR A 1 95 ? -6.956 -1.760 7.802 1.00 94.81 95 THR A C 1
ATOM 742 O O . THR A 1 95 ? -6.726 -0.580 8.064 1.00 94.81 95 THR A O 1
ATOM 745 N N . GLY A 1 96 ? -8.146 -2.204 7.414 1.00 95.38 96 GLY A N 1
ATOM 746 C CA . GLY A 1 96 ? -9.347 -1.385 7.433 1.00 95.38 96 GLY A CA 1
ATOM 747 C C . GLY A 1 96 ? -9.909 -1.271 8.848 1.00 95.38 96 GLY A C 1
ATOM 748 O O . GLY A 1 96 ? -9.980 -2.257 9.586 1.00 95.38 96 GLY A O 1
ATOM 749 N N . TYR A 1 97 ? -10.351 -0.072 9.219 1.00 95.62 97 TYR A N 1
ATOM 750 C CA . TYR A 1 97 ? -11.072 0.179 10.464 1.00 95.62 97 TYR A CA 1
ATOM 751 C C . TYR A 1 97 ? -12.480 0.654 10.136 1.00 95.62 97 TYR A C 1
ATOM 753 O O . TYR A 1 97 ? -12.657 1.630 9.410 1.00 95.62 97 TYR A O 1
ATOM 761 N N . VAL A 1 98 ? -13.483 -0.018 10.697 1.00 96.44 98 VAL A N 1
ATOM 762 C CA . VAL A 1 98 ? -14.863 0.471 10.657 1.00 96.44 98 VAL A CA 1
ATOM 763 C C . VAL A 1 98 ? -15.084 1.274 11.924 1.00 96.44 98 VAL A C 1
ATOM 765 O O . VAL A 1 98 ? -15.060 0.723 13.027 1.00 96.44 98 VAL A O 1
ATOM 768 N N . LEU A 1 99 ? -15.264 2.578 11.758 1.00 95.56 99 LEU A N 1
ATOM 769 C CA . LEU A 1 99 ? -15.463 3.521 12.847 1.00 95.56 99 LEU A CA 1
ATOM 770 C C . LEU A 1 99 ? -16.899 4.031 12.817 1.00 95.56 99 LEU A C 1
ATOM 772 O O . LEU A 1 99 ? -17.461 4.279 11.752 1.00 95.56 99 LEU A O 1
ATOM 776 N N . ARG A 1 100 ? -17.480 4.202 13.999 1.00 95.31 100 ARG A N 1
ATOM 777 C CA . ARG A 1 100 ? -18.735 4.922 14.183 1.00 95.31 100 ARG A CA 1
ATOM 778 C C . ARG A 1 100 ? -18.445 6.104 15.084 1.00 95.31 100 ARG A C 1
ATOM 780 O O . ARG A 1 100 ? -17.856 5.908 16.143 1.00 95.31 100 ARG A O 1
ATOM 787 N N . LEU A 1 101 ? -18.834 7.297 14.650 1.00 94.94 101 LEU A N 1
ATOM 788 C CA . LEU A 1 101 ? -18.757 8.476 15.501 1.00 94.94 101 LEU A CA 1
ATOM 789 C C . LEU A 1 101 ? -19.639 8.235 16.727 1.00 94.94 101 LEU A C 1
ATOM 791 O O . LEU A 1 101 ? -20.784 7.800 16.583 1.00 94.94 101 LEU A O 1
ATOM 795 N N . ASP A 1 102 ? -19.094 8.469 17.912 1.00 90.19 102 ASP A N 1
ATOM 796 C CA . ASP A 1 102 ? -19.895 8.466 19.122 1.00 90.19 102 ASP A CA 1
ATOM 797 C C . ASP A 1 102 ? -20.769 9.711 19.057 1.00 90.19 102 ASP A C 1
ATOM 799 O O . ASP A 1 102 ? -20.283 10.839 19.014 1.00 90.19 102 ASP A O 1
ATOM 803 N N . GLU A 1 103 ? -22.072 9.504 18.915 1.00 78.19 103 GLU A N 1
ATOM 804 C CA . GLU A 1 103 ? -22.998 10.619 18.861 1.00 78.19 103 GLU A CA 1
ATOM 805 C C . GLU A 1 103 ? -22.972 11.311 20.210 1.00 78.19 103 GLU A C 1
ATOM 807 O O . GLU A 1 103 ? -23.184 10.687 21.251 1.00 78.19 103 GLU A O 1
ATOM 812 N N . ASP A 1 104 ? -22.715 12.611 20.177 1.00 61.75 104 ASP A N 1
ATOM 813 C CA . ASP A 1 104 ? -22.972 13.449 21.324 1.00 61.75 104 ASP A CA 1
ATOM 814 C C . ASP A 1 104 ? -24.491 13.449 21.541 1.00 61.75 104 ASP A C 1
ATOM 816 O O . ASP A 1 104 ? -25.246 14.064 20.781 1.00 61.75 104 ASP A O 1
ATOM 820 N N . GLU A 1 105 ? -24.968 12.703 22.542 1.00 54.94 105 GLU A N 1
ATOM 821 C CA . GLU A 1 105 ? -26.395 12.658 22.884 1.00 54.94 105 GLU A CA 1
ATOM 822 C C . GLU A 1 105 ? -26.959 14.052 23.215 1.00 54.94 105 GLU A C 1
ATOM 824 O O . GLU A 1 105 ? -28.176 14.238 23.187 1.00 54.94 105 GLU A O 1
ATOM 829 N N . SER A 1 106 ? -26.109 15.062 23.443 1.00 52.72 106 SER A N 1
ATOM 830 C CA . SER A 1 106 ? -26.539 16.454 23.600 1.00 52.72 106 SER A CA 1
ATOM 831 C C . SER A 1 106 ? -27.037 17.124 22.306 1.00 52.72 106 SER A C 1
ATOM 833 O O . SER A 1 106 ? -27.760 18.118 22.389 1.00 52.72 106 SER A O 1
ATOM 835 N N . LEU A 1 107 ? -26.724 16.579 21.120 1.00 54.09 107 LEU A N 1
ATOM 836 C CA . LEU A 1 107 ? -27.077 17.157 19.811 1.00 54.09 107 LEU A CA 1
ATOM 837 C C . LEU A 1 107 ? -28.346 16.565 19.175 1.00 54.09 107 LEU A C 1
ATOM 839 O O . LEU A 1 107 ? -28.754 17.000 18.100 1.00 54.09 107 LEU A O 1
ATOM 843 N N . ARG A 1 108 ? -28.989 15.587 19.822 1.00 58.56 108 ARG A N 1
ATOM 844 C CA . ARG A 1 108 ? -30.198 14.903 19.320 1.00 58.56 108 ARG A CA 1
ATOM 845 C C . ARG A 1 108 ? -31.522 15.442 19.879 1.00 58.56 108 ARG A C 1
ATOM 847 O O . ARG A 1 108 ? -32.505 14.706 19.918 1.00 58.56 108 ARG A O 1
ATOM 854 N N . ARG A 1 109 ? -31.548 16.696 20.337 1.00 47.38 109 ARG A N 1
ATOM 855 C CA . ARG A 1 109 ? -32.785 17.353 20.792 1.00 47.38 109 ARG A CA 1
ATOM 856 C C . ARG A 1 109 ? -33.793 17.569 19.670 1.00 47.38 109 ARG A C 1
ATOM 858 O O . ARG A 1 109 ? -33.367 17.967 18.566 1.00 47.38 109 ARG A O 1
#

pLDDT: mean 81.62, std 23.91, range [27.72, 98.81]